Protein AF-A0A7S0G612-F1 (afdb_monomer)

Sequence (157 aa):
GKAKVILAFTLGVLTILCIAIPLFLIGGDKFERPLYIVELEDVEVANLLAKESGKNVVFNPETAQYKAMLWVIYSDPMKLKVDSENLLQRYGLATMYYATRGEDWDQSENWLNGVNECYWYGVKCFGHDQLATNYFYGDSFLDPVTEINLESNNLVS

Mean predicted aligned error: 13.27 Å

pLDDT: mean 79.7, std 20.12, range [43.69, 98.69]

Organism: NCBI:txid420281

Radius of gyration: 24.07 Å; Cα contacts (8 Å, |Δi|>4): 144; chains: 1; bounding box: 36×53×78 Å

Secondary structure (DSSP, 8-state):
--HHHHHHHHHHHHHHHHHHHHHTSS-TT----------HHHHHHHHHHHHHH-HHHHT-TTSHHHHHHHIIIII-TT---TT-TTHHHHHHHHHHHHHTTGGG-S--TTTTSSS-GGGSTTEEETTTSS-SSS----S-S---EEEE--TTS----

Structure (mmCIF, N/CA/C/O backbone):
data_AF-A0A7S0G612-F1
#
_entry.id   AF-A0A7S0G612-F1
#
loop_
_atom_site.group_PDB
_atom_site.id
_atom_site.type_symbol
_atom_site.label_atom_id
_atom_site.label_alt_id
_atom_site.label_comp_id
_atom_site.label_asym_id
_atom_site.label_entity_id
_atom_site.label_seq_id
_atom_site.pdbx_PDB_ins_code
_atom_site.Cartn_x
_atom_site.Cartn_y
_atom_site.Cartn_z
_atom_site.occupancy
_atom_site.B_iso_or_equiv
_atom_site.auth_seq_id
_atom_site.auth_comp_id
_atom_site.auth_asym_id
_atom_site.auth_atom_id
_atom_site.pdbx_PDB_model_num
ATOM 1 N N . GLY A 1 1 ? -5.369 -31.719 59.721 1.00 57.00 1 GLY A N 1
ATOM 2 C CA . GLY A 1 1 ? -5.752 -30.362 59.288 1.00 57.00 1 GLY A CA 1
ATOM 3 C C . GLY A 1 1 ? -4.896 -29.842 58.147 1.00 57.00 1 GLY A C 1
ATOM 4 O O . GLY A 1 1 ? -5.413 -29.697 57.056 1.00 57.00 1 GLY A O 1
ATOM 5 N N . LYS A 1 2 ? -3.598 -29.586 58.367 1.00 43.91 2 LYS A N 1
ATOM 6 C CA . LYS A 1 2 ? -2.756 -28.821 57.421 1.00 43.91 2 LYS A CA 1
ATOM 7 C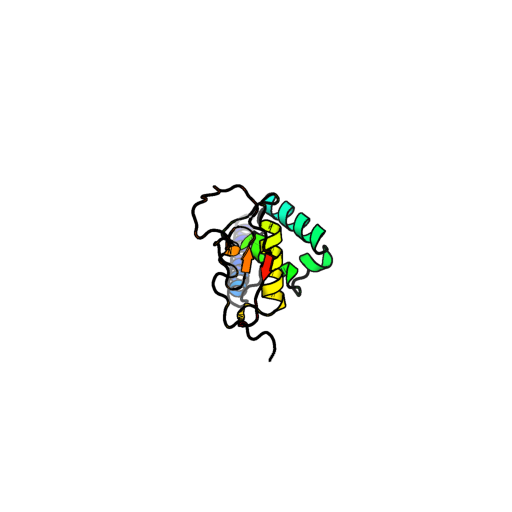 C . LYS A 1 2 ? -2.044 -29.657 56.334 1.00 43.91 2 LYS A C 1
ATOM 9 O O . LYS A 1 2 ? -1.911 -29.193 55.212 1.00 43.91 2 LYS A O 1
ATOM 14 N N . ALA A 1 3 ? -1.687 -30.916 56.610 1.00 44.50 3 ALA A N 1
ATOM 15 C CA . ALA A 1 3 ? -0.976 -31.780 55.649 1.00 44.50 3 ALA A CA 1
ATOM 16 C C . ALA A 1 3 ? -1.832 -32.258 54.453 1.00 44.50 3 ALA A C 1
ATOM 18 O O . ALA A 1 3 ? -1.321 -32.407 53.349 1.00 44.50 3 ALA A O 1
ATOM 19 N N . LYS A 1 4 ? -3.148 -32.449 54.644 1.00 43.69 4 LYS A N 1
ATOM 20 C CA . LYS A 1 4 ? -4.068 -32.862 53.564 1.00 43.69 4 LYS A CA 1
ATOM 21 C C . LYS A 1 4 ? -4.363 -31.738 52.560 1.00 43.69 4 LYS A C 1
ATOM 23 O O . LYS A 1 4 ? -4.673 -32.025 51.414 1.00 43.69 4 LYS A O 1
ATOM 28 N N . VAL A 1 5 ? -4.237 -30.477 52.981 1.00 46.00 5 VAL A N 1
ATOM 29 C CA . VAL A 1 5 ? -4.459 -29.304 52.118 1.00 46.00 5 VAL A CA 1
ATOM 30 C C . VAL A 1 5 ? -3.248 -29.067 51.211 1.00 46.00 5 VAL A C 1
ATOM 32 O O . VAL A 1 5 ? -3.421 -28.838 50.023 1.00 46.00 5 VAL A O 1
ATOM 35 N N . ILE A 1 6 ? -2.023 -29.223 51.724 1.00 47.28 6 ILE A N 1
ATOM 36 C CA . ILE A 1 6 ? -0.792 -29.045 50.931 1.00 47.28 6 ILE A CA 1
ATOM 37 C C . ILE A 1 6 ? -0.690 -30.099 49.817 1.00 47.28 6 ILE A C 1
ATOM 39 O O . ILE A 1 6 ? -0.352 -29.759 48.689 1.00 47.28 6 ILE A O 1
ATOM 43 N N . LEU A 1 7 ? -1.059 -31.353 50.103 1.00 46.34 7 LEU A N 1
ATOM 44 C CA . LEU A 1 7 ? -1.025 -32.438 49.117 1.00 46.34 7 LEU A CA 1
ATOM 45 C C . LEU A 1 7 ? -2.050 -32.250 47.979 1.00 46.34 7 LEU A C 1
ATOM 47 O O . LEU A 1 7 ? -1.784 -32.616 46.840 1.00 46.34 7 LEU A O 1
ATOM 51 N N . ALA A 1 8 ? -3.210 -31.648 48.269 1.00 48.53 8 ALA A N 1
ATOM 52 C CA . ALA A 1 8 ? -4.216 -31.331 47.254 1.00 48.53 8 ALA A CA 1
ATOM 53 C C . ALA A 1 8 ? -3.781 -30.163 46.347 1.00 48.53 8 ALA A C 1
ATOM 55 O O . ALA A 1 8 ? -4.040 -30.188 45.145 1.00 48.53 8 ALA A O 1
ATOM 56 N N . PHE A 1 9 ? -3.068 -29.175 46.899 1.00 49.31 9 PHE A N 1
ATOM 57 C CA . PHE A 1 9 ? -2.512 -28.062 46.123 1.00 49.31 9 PHE A CA 1
ATOM 58 C C . PHE A 1 9 ? -1.352 -28.500 45.216 1.00 49.31 9 PHE A C 1
ATOM 60 O O . PHE A 1 9 ? -1.283 -28.061 44.071 1.00 49.31 9 PHE A O 1
ATOM 67 N N . THR A 1 10 ? -0.471 -29.398 45.672 1.00 53.91 10 THR A N 1
ATOM 68 C CA . THR A 1 10 ? 0.646 -29.881 44.842 1.00 53.91 10 THR A CA 1
ATOM 69 C C . THR A 1 10 ? 0.192 -30.822 43.725 1.00 53.91 10 THR A C 1
ATOM 71 O O . THR A 1 10 ? 0.710 -30.713 42.615 1.00 53.91 10 THR A O 1
ATOM 74 N N . LEU A 1 11 ? -0.813 -31.683 43.959 1.00 53.28 11 LEU A N 1
ATOM 75 C CA . LEU A 1 11 ? -1.407 -32.495 42.887 1.00 53.28 11 LEU A CA 1
ATOM 76 C C . LEU A 1 11 ? -2.137 -31.636 41.843 1.00 53.28 11 LEU A C 1
ATOM 78 O O . LEU A 1 11 ? -1.983 -31.891 40.652 1.00 53.28 11 LEU A O 1
ATOM 82 N N . GLY A 1 12 ? -2.874 -30.601 42.264 1.00 53.31 12 GLY A N 1
ATOM 83 C CA . GLY A 1 12 ? -3.578 -29.699 41.345 1.00 53.31 12 GLY A CA 1
ATOM 84 C C . GLY A 1 12 ? -2.632 -28.965 40.386 1.00 53.31 12 GLY A C 1
ATOM 85 O O . GLY A 1 12 ? -2.868 -28.940 39.179 1.00 53.31 12 GLY A O 1
ATOM 86 N N . VAL A 1 13 ? -1.510 -28.447 40.895 1.00 56.12 13 VAL A N 1
ATOM 87 C CA . VAL A 1 13 ? -0.504 -27.739 40.081 1.00 56.12 13 VAL A CA 1
ATOM 88 C C . VAL A 1 13 ? 0.211 -28.683 39.104 1.00 56.12 13 VAL A C 1
ATOM 90 O O . VAL A 1 13 ? 0.408 -28.317 37.947 1.00 56.12 13 VAL A O 1
ATOM 93 N N . LEU A 1 14 ? 0.530 -29.919 39.514 1.00 55.12 14 LEU A N 1
ATOM 94 C CA . LEU A 1 14 ? 1.117 -30.913 38.605 1.00 55.12 14 LEU A CA 1
ATOM 95 C C . LEU A 1 14 ? 0.146 -31.339 37.494 1.00 5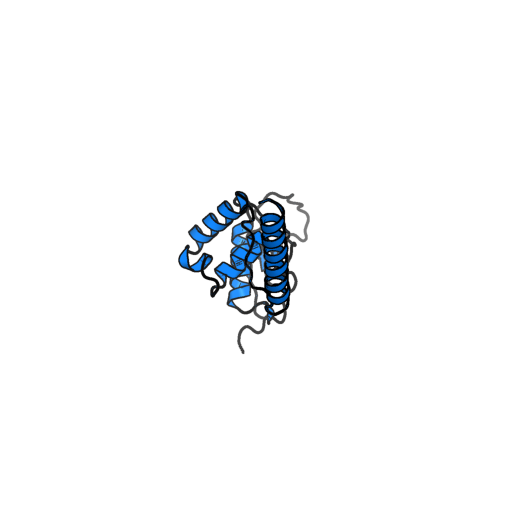5.12 14 LEU A C 1
ATOM 97 O O . LEU A 1 14 ? 0.566 -31.486 36.349 1.00 55.12 14 LEU A O 1
ATOM 101 N N . THR A 1 15 ? -1.150 -31.487 37.789 1.00 55.84 15 THR A N 1
ATOM 102 C CA . THR A 1 15 ? -2.144 -31.842 36.760 1.00 55.84 15 THR A CA 1
ATOM 103 C C . THR A 1 15 ? -2.360 -30.734 35.727 1.00 55.84 15 THR A C 1
ATOM 105 O O . THR A 1 15 ? -2.521 -31.035 34.548 1.00 55.84 15 THR A O 1
ATOM 108 N N . ILE A 1 16 ? -2.292 -29.459 36.129 1.00 57.00 16 ILE A N 1
ATOM 109 C CA . ILE A 1 16 ? -2.407 -28.311 35.212 1.00 57.00 16 ILE A CA 1
ATOM 110 C C . ILE A 1 16 ? -1.189 -28.241 34.277 1.00 57.00 16 ILE A C 1
ATOM 112 O O . ILE A 1 16 ? -1.349 -28.052 33.072 1.00 57.00 16 ILE A O 1
ATOM 116 N N . LEU A 1 17 ? 0.020 -28.474 34.800 1.00 57.06 17 LEU A N 1
ATOM 117 C CA . LEU A 1 17 ? 1.246 -28.504 33.994 1.00 57.06 17 LEU A CA 1
ATOM 118 C C . LEU A 1 17 ? 1.257 -29.678 32.998 1.00 57.06 17 LEU A C 1
ATOM 120 O O . LEU A 1 17 ? 1.659 -29.503 31.851 1.00 57.06 17 LEU A O 1
ATOM 124 N N . CYS A 1 18 ? 0.748 -30.852 33.381 1.00 58.09 18 CYS A N 1
ATOM 125 C CA . CYS A 1 18 ? 0.690 -32.021 32.497 1.00 58.09 18 CYS A CA 1
ATOM 126 C C . CYS A 1 18 ? -0.367 -31.935 31.382 1.00 58.09 18 CYS A C 1
ATOM 128 O O . CYS A 1 18 ? -0.259 -32.693 30.425 1.00 58.09 18 CYS A O 1
ATOM 130 N N . ILE A 1 19 ? -1.366 -31.050 31.476 1.00 58.94 19 ILE A N 1
ATOM 131 C CA . ILE A 1 19 ? -2.398 -30.867 30.434 1.00 58.94 19 ILE A CA 1
ATOM 132 C C . ILE A 1 19 ? -2.068 -29.667 29.533 1.00 58.94 19 ILE A C 1
ATOM 134 O O . ILE A 1 19 ? -2.308 -29.724 28.329 1.00 58.94 19 ILE A O 1
ATOM 138 N N . ALA A 1 20 ? -1.461 -28.608 30.078 1.00 54.91 20 ALA A N 1
ATOM 139 C CA . ALA A 1 20 ? -1.098 -27.418 29.308 1.00 54.91 20 ALA A CA 1
ATOM 140 C C . ALA A 1 20 ? 0.135 -27.628 28.408 1.00 54.91 20 ALA A C 1
ATOM 142 O O . ALA A 1 20 ? 0.165 -27.128 27.286 1.00 54.91 20 ALA A O 1
ATOM 143 N N . ILE A 1 21 ? 1.135 -28.397 28.860 1.00 55.88 21 ILE A N 1
ATOM 144 C CA . ILE A 1 21 ? 2.373 -28.617 28.090 1.00 55.88 21 ILE A CA 1
ATOM 145 C C . ILE A 1 21 ? 2.123 -29.439 26.806 1.00 55.88 21 ILE A C 1
ATOM 147 O O . ILE A 1 21 ? 2.645 -29.057 25.760 1.00 55.88 21 ILE A O 1
ATOM 151 N N . PRO A 1 22 ? 1.295 -30.506 26.802 1.00 49.19 22 PRO A N 1
ATOM 152 C CA . PRO A 1 22 ? 0.985 -31.233 25.570 1.00 49.19 22 PRO A CA 1
ATOM 153 C C . PRO A 1 22 ? 0.073 -30.464 24.605 1.00 49.19 22 PRO A C 1
ATOM 155 O O . PRO A 1 22 ? 0.183 -30.654 23.399 1.00 49.19 22 PRO A O 1
ATOM 158 N N . LEU A 1 23 ? -0.799 -29.574 25.095 1.00 51.69 23 LEU A N 1
ATOM 159 C CA . LEU A 1 23 ? -1.641 -28.727 24.234 1.00 51.69 23 LEU A CA 1
ATOM 160 C C . LEU A 1 23 ? -0.822 -27.694 23.444 1.00 51.69 23 LEU A C 1
ATOM 162 O O . LEU A 1 23 ? -1.216 -27.321 22.343 1.00 51.69 23 LEU A O 1
ATOM 166 N N . PHE A 1 24 ? 0.344 -27.303 23.961 1.00 54.12 24 PHE A N 1
ATOM 167 C CA . PHE A 1 24 ? 1.279 -26.394 23.295 1.00 54.12 24 PHE A CA 1
ATOM 168 C C . PHE A 1 24 ? 2.118 -27.067 22.191 1.00 54.12 24 PHE A C 1
ATOM 170 O O . PHE A 1 24 ? 2.764 -26.382 21.406 1.00 54.12 24 PHE A O 1
ATOM 177 N N . LEU A 1 25 ? 2.127 -28.404 22.114 1.00 53.91 25 LEU A N 1
ATOM 178 C CA . LEU A 1 25 ? 2.996 -29.157 21.198 1.00 53.91 25 LEU A CA 1
ATOM 179 C C . LEU A 1 25 ? 2.252 -29.869 20.056 1.00 53.91 25 LEU A C 1
ATOM 181 O O . LEU A 1 25 ? 2.899 -30.493 19.220 1.00 53.91 25 LEU A O 1
ATOM 185 N N . ILE A 1 26 ? 0.915 -29.794 19.995 1.00 58.78 26 ILE A N 1
ATOM 186 C CA . ILE A 1 26 ? 0.106 -30.543 19.004 1.00 58.78 26 ILE A CA 1
ATOM 187 C C . ILE A 1 26 ? -0.858 -29.626 18.216 1.00 58.78 26 ILE A C 1
ATOM 189 O O . ILE A 1 26 ? -1.769 -30.088 17.538 1.00 58.78 26 ILE A O 1
ATOM 193 N N . GLY A 1 27 ? -0.662 -28.308 18.243 1.00 46.47 27 GLY A N 1
ATOM 194 C CA . GLY A 1 27 ? -1.475 -27.381 17.455 1.00 46.47 27 GLY A CA 1
ATOM 195 C C . GLY A 1 27 ? -0.657 -26.186 17.008 1.00 46.47 27 GLY A C 1
ATOM 196 O O . GLY A 1 27 ? -0.484 -25.254 17.782 1.00 46.47 27 GLY A O 1
ATOM 197 N N . GLY A 1 28 ? -0.156 -26.226 15.772 1.00 48.12 28 GLY A N 1
ATOM 198 C CA . GLY A 1 28 ? 0.441 -25.057 15.131 1.00 48.12 28 GLY A CA 1
ATOM 199 C C . GLY A 1 28 ? -0.513 -23.862 15.179 1.00 48.12 28 GLY A C 1
ATOM 200 O O . GLY A 1 28 ? -1.720 -24.029 15.006 1.00 48.12 28 GLY A O 1
ATOM 201 N N . ASP A 1 29 ? 0.051 -22.694 15.483 1.00 49.44 29 ASP A N 1
ATOM 202 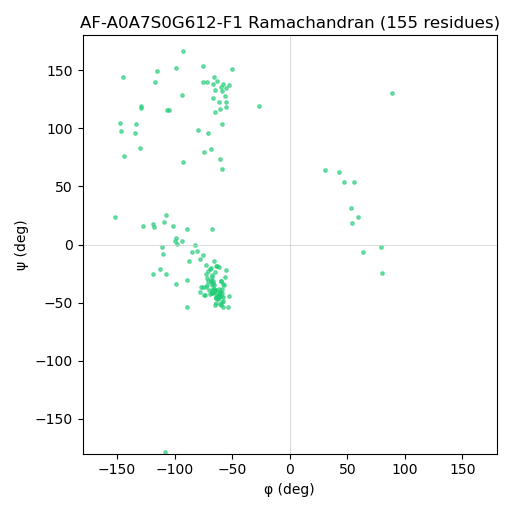C CA . ASP A 1 29 ? -0.517 -21.352 15.348 1.00 49.44 29 ASP A CA 1
ATOM 203 C C . ASP A 1 29 ? -2.037 -21.245 15.505 1.00 49.44 29 ASP A C 1
ATOM 205 O O . ASP A 1 29 ? -2.763 -20.802 14.613 1.00 49.44 29 ASP A O 1
ATOM 209 N N . LYS A 1 30 ? -2.545 -21.552 16.701 1.00 47.81 30 LYS A N 1
ATOM 210 C CA . LYS A 1 30 ? -3.728 -20.826 17.156 1.00 47.81 30 LYS A CA 1
ATOM 211 C C . LYS A 1 30 ? -3.251 -19.492 17.691 1.00 47.81 30 LYS A C 1
ATOM 213 O O . LYS A 1 30 ? -2.763 -19.388 18.810 1.00 47.81 30 LYS A O 1
ATOM 218 N N . PHE A 1 31 ? -3.378 -18.495 16.824 1.00 47.44 31 PHE A N 1
ATOM 219 C CA . PHE A 1 31 ? -3.237 -17.069 17.073 1.00 47.44 31 PHE A CA 1
ATOM 220 C C . PHE A 1 31 ? -4.238 -16.594 18.138 1.00 47.44 31 PHE A C 1
ATOM 222 O O . PHE A 1 31 ? -5.148 -15.809 17.887 1.00 47.44 31 PHE A O 1
ATOM 229 N N . GLU A 1 32 ? -4.083 -17.072 19.363 1.00 49.88 32 GLU A N 1
ATOM 230 C CA . GLU A 1 32 ? -4.542 -16.362 20.543 1.00 49.88 32 GLU A CA 1
ATOM 231 C C . GLU A 1 32 ? -3.544 -15.223 20.739 1.00 49.88 32 GLU A C 1
ATOM 233 O O . GLU A 1 32 ? -2.595 -15.328 21.515 1.00 49.88 32 GLU A O 1
ATOM 23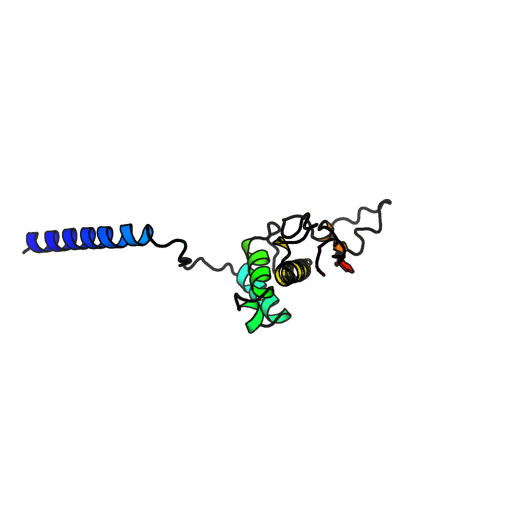8 N N . ARG A 1 33 ? -3.704 -14.141 19.958 1.00 56.53 33 ARG A N 1
ATOM 239 C CA . ARG A 1 33 ? -2.968 -12.909 20.243 1.00 56.53 33 ARG A CA 1
ATOM 240 C C . ARG A 1 33 ? -3.286 -12.536 21.690 1.00 56.53 33 ARG A C 1
ATOM 242 O O . ARG A 1 33 ? -4.467 -12.345 22.001 1.00 56.53 33 ARG A O 1
ATOM 249 N N . PRO A 1 34 ? -2.273 -12.392 22.564 1.00 46.00 34 PRO A N 1
ATOM 250 C CA . PRO A 1 34 ? -2.458 -11.683 23.817 1.00 46.00 34 PRO A CA 1
ATOM 251 C C . PRO A 1 34 ? -3.112 -10.340 23.494 1.00 46.00 34 PRO A C 1
ATOM 253 O O . PRO A 1 34 ? -2.904 -9.815 22.399 1.00 46.00 34 PRO A O 1
ATOM 256 N N . LEU A 1 35 ? -3.889 -9.794 24.427 1.00 49.03 35 LEU A N 1
ATOM 257 C CA . LEU A 1 35 ? -4.422 -8.434 24.377 1.00 49.03 35 LEU A CA 1
ATOM 258 C C . LEU A 1 35 ? -3.241 -7.442 24.342 1.00 49.03 35 LEU A C 1
ATOM 260 O O . LEU A 1 35 ? -2.869 -6.847 25.349 1.00 49.03 35 LEU A O 1
ATOM 264 N N . TYR A 1 36 ? -2.578 -7.367 23.192 1.00 53.00 36 TYR A N 1
ATOM 265 C CA . TYR A 1 36 ? -1.531 -6.427 22.866 1.00 53.00 36 TYR A CA 1
ATOM 266 C C . TYR A 1 36 ? -2.215 -5.074 22.880 1.00 53.00 36 TYR A C 1
ATOM 268 O O . TYR A 1 36 ? -3.331 -4.934 22.373 1.00 53.00 36 TYR A O 1
ATOM 276 N N . ILE A 1 37 ? -1.595 -4.113 23.546 1.00 56.84 37 ILE A N 1
ATOM 277 C CA . ILE A 1 37 ? -2.092 -2.748 23.612 1.00 56.84 37 ILE A CA 1
ATOM 278 C C . ILE A 1 37 ? -2.162 -2.296 22.154 1.00 56.84 37 ILE A C 1
ATOM 280 O O . ILE A 1 37 ? -1.122 -2.103 21.537 1.00 56.84 37 ILE A O 1
ATOM 284 N N . VAL A 1 38 ? -3.363 -2.255 21.571 1.00 69.31 38 VAL A N 1
ATOM 285 C CA . VAL A 1 38 ? -3.534 -1.716 20.222 1.00 69.31 38 VAL A CA 1
ATOM 286 C C . VAL A 1 38 ? -3.072 -0.272 20.328 1.00 69.31 38 VAL A C 1
ATOM 288 O O . VAL A 1 38 ? -3.615 0.481 21.144 1.00 69.31 38 VAL A O 1
ATOM 291 N N . GLU A 1 39 ? -2.009 0.078 19.608 1.00 80.81 39 GLU A N 1
ATOM 292 C CA . GLU A 1 39 ? -1.465 1.426 19.679 1.00 80.81 39 GLU A CA 1
ATOM 293 C C . GLU A 1 39 ? -2.531 2.396 19.157 1.00 80.81 39 GLU A C 1
ATOM 295 O O . GLU A 1 39 ? -3.284 2.077 18.235 1.00 80.81 39 GLU A O 1
ATOM 300 N N . LEU A 1 40 ? -2.664 3.570 19.783 1.00 85.38 40 LEU A N 1
ATOM 301 C CA . LEU A 1 40 ? -3.679 4.546 19.363 1.00 85.38 40 LEU A CA 1
ATOM 302 C C . LEU A 1 40 ? -3.497 4.926 17.884 1.00 85.38 40 LEU A C 1
ATOM 304 O O . LEU A 1 40 ? -4.487 5.079 17.174 1.00 85.38 40 LEU A O 1
ATOM 308 N N . GLU A 1 41 ? -2.245 4.980 17.420 1.00 88.75 41 GLU A N 1
ATOM 309 C CA . GLU A 1 41 ? -1.887 5.236 16.022 1.00 88.75 41 GLU A CA 1
ATOM 310 C C . GLU A 1 41 ? -2.435 4.137 15.084 1.00 88.75 41 GLU A C 1
ATOM 312 O O . GLU A 1 41 ? -3.065 4.460 14.074 1.00 88.75 41 GLU A O 1
ATOM 317 N N . ASP A 1 42 ? -2.330 2.852 15.454 1.00 92.75 42 ASP A N 1
ATOM 318 C CA . ASP A 1 42 ? -2.901 1.737 14.678 1.00 92.75 42 ASP A CA 1
ATOM 319 C C . ASP A 1 42 ? -4.420 1.883 14.518 1.00 92.75 42 ASP A C 1
ATOM 321 O O . ASP A 1 42 ? -4.971 1.638 13.443 1.00 92.75 42 ASP A O 1
ATOM 325 N N . VAL A 1 43 ? -5.115 2.291 15.589 1.00 93.44 43 VAL A N 1
ATOM 326 C CA . VAL A 1 43 ? -6.574 2.493 15.582 1.00 93.44 43 VAL A CA 1
ATOM 327 C C . VAL A 1 43 ? -6.966 3.644 14.659 1.00 93.44 43 VAL A C 1
ATOM 329 O O . VAL A 1 43 ? -7.969 3.548 13.946 1.00 93.44 43 VAL A O 1
ATOM 332 N N . GLU A 1 44 ? -6.207 4.736 14.668 1.00 96.44 44 GLU A N 1
ATOM 333 C CA . GLU A 1 44 ? -6.444 5.891 13.800 1.00 96.44 44 GLU A CA 1
ATOM 334 C C . GLU A 1 44 ? -6.262 5.526 12.326 1.00 96.44 44 GLU A C 1
ATOM 336 O O . GLU A 1 44 ? -7.153 5.808 11.517 1.00 96.44 44 GLU A O 1
ATOM 341 N N . VAL A 1 45 ? -5.184 4.808 11.994 1.00 96.94 45 VAL A N 1
ATOM 342 C CA . VAL A 1 45 ? -4.949 4.284 10.643 1.00 96.94 45 VAL A CA 1
ATOM 343 C C . VAL A 1 45 ? -6.084 3.343 10.231 1.00 96.94 45 VAL A C 1
ATOM 345 O O . VAL A 1 45 ? -6.715 3.570 9.200 1.00 96.94 45 VAL A O 1
ATOM 348 N N . ALA A 1 46 ? -6.439 2.341 11.043 1.00 96.88 46 ALA A N 1
ATOM 349 C CA . ALA A 1 46 ? -7.519 1.406 10.701 1.00 96.88 46 ALA A CA 1
ATOM 350 C C . ALA A 1 46 ? -8.871 2.114 10.487 1.00 96.88 46 ALA A C 1
ATOM 352 O O . ALA A 1 46 ? -9.628 1.754 9.583 1.00 96.88 46 ALA A O 1
ATOM 353 N N . ASN A 1 47 ? -9.185 3.137 11.289 1.00 97.19 47 ASN A N 1
ATOM 354 C CA . ASN A 1 47 ? -10.412 3.919 11.134 1.00 97.19 47 ASN A CA 1
ATOM 355 C C . ASN A 1 47 ? -10.420 4.751 9.848 1.00 97.19 47 ASN A C 1
ATOM 357 O O . ASN A 1 47 ? -11.459 4.810 9.184 1.00 97.19 47 ASN A O 1
ATOM 361 N N . LEU A 1 48 ? -9.290 5.366 9.488 1.00 97.88 48 LEU A N 1
ATOM 362 C CA . LEU A 1 48 ? -9.139 6.062 8.213 1.00 97.88 48 LEU A CA 1
ATOM 363 C C . LEU A 1 48 ? -9.349 5.088 7.047 1.00 97.88 48 LEU A C 1
ATOM 365 O O . LEU A 1 48 ? -10.206 5.324 6.201 1.00 97.88 48 LEU A O 1
ATOM 369 N N . LEU A 1 49 ? -8.662 3.944 7.043 1.00 98.25 49 LEU A N 1
ATOM 370 C CA . LEU A 1 49 ? -8.794 2.948 5.975 1.00 98.25 49 LEU A CA 1
ATOM 371 C C . LEU A 1 49 ? -10.229 2.410 5.865 1.00 98.25 49 LEU A C 1
ATOM 373 O O . LEU A 1 49 ? -10.778 2.286 4.768 1.00 98.25 49 LEU A O 1
ATOM 377 N N . ALA A 1 50 ? -10.890 2.161 6.998 1.00 98.00 50 ALA A N 1
ATOM 378 C CA . ALA A 1 50 ? -12.282 1.723 7.036 1.00 98.00 50 ALA A CA 1
ATOM 379 C C . ALA A 1 50 ? -13.279 2.793 6.564 1.00 98.00 50 ALA A C 1
ATOM 381 O O . ALA A 1 50 ? -14.353 2.443 6.065 1.00 98.00 50 ALA A O 1
ATOM 382 N N . LYS A 1 51 ? -12.950 4.080 6.716 1.00 98.12 51 LYS A N 1
ATOM 383 C CA . LYS A 1 51 ? -13.722 5.189 6.145 1.00 98.12 51 LYS A CA 1
ATOM 384 C C . LYS A 1 51 ? -13.587 5.217 4.620 1.00 98.12 51 LYS A C 1
ATOM 386 O O . LYS A 1 51 ? -14.602 5.377 3.951 1.00 98.12 51 LYS A O 1
ATOM 391 N N . GLU A 1 52 ? -12.382 5.011 4.090 1.00 97.44 52 GLU A N 1
ATOM 392 C CA . GLU A 1 52 ? -12.119 5.076 2.645 1.00 97.44 52 GLU A CA 1
ATOM 393 C C . GLU A 1 52 ? -12.598 3.824 1.883 1.00 97.44 52 GLU A C 1
ATOM 395 O O . GLU A 1 52 ? -13.101 3.927 0.769 1.00 97.44 52 GLU A O 1
ATOM 400 N N . SER A 1 53 ? -12.484 2.626 2.470 1.00 97.44 53 SER A N 1
ATOM 401 C CA . SER A 1 53 ? -12.815 1.347 1.803 1.00 97.44 53 SER A CA 1
ATOM 402 C C . SER A 1 53 ? -14.067 0.638 2.336 1.00 97.44 53 SER A C 1
ATOM 404 O O . SER A 1 53 ? -14.512 -0.357 1.765 1.00 97.44 53 SER A O 1
ATOM 406 N N . GLY A 1 54 ? -14.648 1.130 3.431 1.00 98.06 54 GLY A N 1
ATOM 407 C CA . GLY A 1 54 ? -15.793 0.521 4.105 1.00 98.06 54 GLY A CA 1
ATOM 408 C C . GLY A 1 54 ? -15.398 -0.511 5.170 1.00 98.06 54 GLY A C 1
ATOM 409 O O . GLY A 1 54 ? -14.651 -1.457 4.920 1.00 98.06 54 GLY A O 1
ATOM 410 N N . LYS A 1 55 ? -15.981 -0.374 6.370 1.00 97.19 55 LYS A N 1
ATOM 411 C CA . LYS A 1 55 ? -15.703 -1.223 7.549 1.00 97.19 55 LYS A CA 1
ATOM 412 C C . LYS A 1 55 ? -15.824 -2.725 7.280 1.00 97.19 55 LYS A C 1
ATOM 414 O O . LYS A 1 55 ? -14.963 -3.491 7.696 1.00 97.19 55 LYS A O 1
ATOM 419 N N . ASN A 1 56 ? -16.875 -3.144 6.576 1.00 96.88 56 ASN A N 1
ATOM 420 C CA . ASN A 1 56 ? -17.130 -4.564 6.307 1.00 96.88 56 ASN A CA 1
ATOM 421 C C . ASN A 1 56 ? -16.104 -5.185 5.352 1.00 96.88 56 ASN A C 1
ATOM 423 O O . ASN A 1 56 ? -15.995 -6.404 5.304 1.00 96.88 56 ASN A O 1
ATOM 427 N N . VAL A 1 57 ? -15.390 -4.366 4.579 1.00 96.88 57 VAL A N 1
ATOM 428 C CA . VAL A 1 57 ? -14.338 -4.828 3.672 1.00 96.88 57 VAL A CA 1
ATOM 429 C C . VAL A 1 57 ? -13.018 -4.850 4.436 1.00 96.88 57 VAL A C 1
ATOM 431 O O . VAL A 1 57 ? -12.405 -5.899 4.571 1.00 96.88 57 VAL A O 1
ATOM 434 N N . VAL A 1 58 ? -12.646 -3.727 5.054 1.00 97.19 58 VAL A N 1
ATOM 435 C CA . VAL A 1 58 ? -11.369 -3.566 5.770 1.00 97.19 58 VAL A CA 1
ATOM 436 C C . VAL A 1 58 ? -11.190 -4.545 6.930 1.00 97.19 58 VAL A C 1
ATOM 438 O O . VAL A 1 58 ? -10.070 -4.967 7.182 1.00 97.19 58 VAL A O 1
ATOM 441 N N . PHE A 1 59 ? -12.267 -4.955 7.607 1.00 95.50 59 PHE A N 1
ATOM 442 C CA . PHE A 1 59 ? -12.210 -5.928 8.707 1.00 95.50 59 PHE A CA 1
ATOM 443 C C . PHE A 1 59 ? -12.630 -7.355 8.309 1.00 95.50 59 PHE A C 1
ATOM 445 O O . PHE A 1 59 ? -12.903 -8.175 9.184 1.00 95.50 59 PHE A O 1
ATOM 452 N N . ASN A 1 60 ? -12.678 -7.671 7.010 1.00 96.94 60 ASN A N 1
ATOM 453 C CA . ASN A 1 60 ? -12.969 -9.017 6.516 1.00 96.94 60 ASN A CA 1
ATOM 454 C C . ASN A 1 60 ? -11.688 -9.708 6.002 1.00 96.94 60 ASN A C 1
ATOM 456 O O . ASN A 1 60 ? -11.153 -9.264 4.982 1.00 96.94 60 ASN A O 1
ATOM 460 N N . PRO A 1 61 ? -11.235 -10.810 6.638 1.00 97.19 61 PRO A N 1
ATOM 461 C CA . PRO A 1 61 ? -9.970 -11.477 6.315 1.00 97.19 61 PRO A CA 1
ATOM 462 C C . PRO A 1 61 ? -9.864 -12.024 4.888 1.00 97.19 61 PRO A C 1
ATOM 464 O O . PRO A 1 61 ? -8.757 -12.219 4.391 1.00 97.19 61 PRO A O 1
ATOM 467 N N . GLU A 1 62 ? -10.993 -12.215 4.206 1.00 96.75 62 GLU A N 1
ATOM 468 C CA . GLU A 1 62 ? -11.033 -12.706 2.825 1.00 96.75 62 GLU A CA 1
ATOM 469 C C . GLU A 1 62 ? -10.750 -11.610 1.783 1.00 96.75 62 GLU A C 1
ATOM 471 O O . GLU A 1 62 ? -10.672 -11.886 0.587 1.00 96.75 62 GLU A O 1
ATOM 476 N N . THR A 1 63 ? -10.617 -10.349 2.204 1.00 98.25 63 THR A N 1
ATOM 477 C CA . THR A 1 63 ? -10.468 -9.212 1.287 1.00 98.25 63 THR A CA 1
ATOM 478 C C . THR A 1 63 ? -9.015 -8.776 1.125 1.00 98.25 63 THR A C 1
ATOM 480 O O . THR A 1 63 ? -8.190 -8.893 2.034 1.00 98.25 63 THR A O 1
ATOM 483 N N . ALA A 1 64 ? -8.701 -8.201 -0.036 1.00 98.62 64 ALA A N 1
ATOM 484 C CA . ALA A 1 64 ? -7.397 -7.592 -0.283 1.00 98.62 64 ALA A CA 1
ATOM 485 C C . ALA A 1 64 ? -7.157 -6.362 0.609 1.00 98.62 64 ALA A C 1
ATOM 487 O O . ALA A 1 64 ? -6.044 -6.150 1.078 1.00 98.62 64 ALA A O 1
ATOM 488 N N . GLN A 1 65 ? -8.211 -5.599 0.902 1.00 98.62 65 GLN A N 1
ATOM 489 C CA . GLN A 1 65 ? -8.187 -4.430 1.781 1.00 98.62 65 GLN A CA 1
ATOM 490 C C . GLN A 1 65 ? -7.770 -4.801 3.203 1.00 98.62 65 GLN A C 1
ATOM 492 O O . GLN A 1 65 ? -6.963 -4.101 3.804 1.00 98.62 65 GLN A O 1
ATOM 497 N N . TYR A 1 66 ? -8.277 -5.916 3.739 1.00 98.38 66 TYR A N 1
ATOM 498 C CA . TYR A 1 66 ? -7.846 -6.409 5.046 1.00 98.38 66 TYR A CA 1
ATOM 499 C C . TYR A 1 66 ? -6.357 -6.759 5.050 1.00 98.38 66 TYR A C 1
ATOM 501 O O . TYR A 1 66 ? -5.628 -6.332 5.943 1.00 98.38 66 TYR A O 1
ATOM 509 N N . LYS A 1 67 ? -5.881 -7.487 4.031 1.00 98.69 67 LYS A N 1
ATOM 510 C CA . LYS A 1 67 ? -4.456 -7.834 3.896 1.00 98.69 67 LYS A CA 1
ATOM 511 C C . LYS A 1 67 ? -3.579 -6.583 3.771 1.00 98.69 67 LYS A C 1
ATOM 513 O O . LYS A 1 67 ? -2.556 -6.485 4.444 1.00 98.69 67 LYS A O 1
ATOM 518 N N . ALA A 1 68 ? -4.011 -5.603 2.979 1.00 98.62 68 ALA A N 1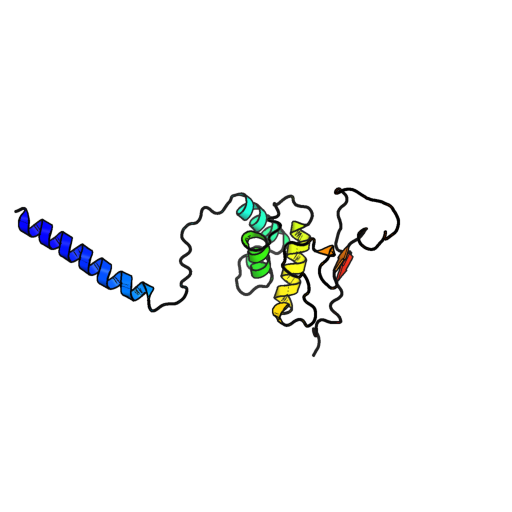
ATOM 519 C CA . ALA A 1 68 ? -3.332 -4.322 2.818 1.00 98.62 68 ALA A CA 1
ATOM 520 C C . ALA A 1 68 ? -3.304 -3.510 4.117 1.00 98.62 68 ALA A C 1
ATOM 522 O O . ALA A 1 68 ? -2.251 -3.003 4.485 1.00 98.62 68 ALA A O 1
ATOM 523 N N . MET A 1 69 ? -4.422 -3.438 4.848 1.00 98.19 69 MET A N 1
ATOM 524 C CA . MET A 1 69 ? -4.483 -2.803 6.167 1.00 98.19 69 MET A CA 1
ATOM 525 C C . MET A 1 69 ? -3.486 -3.454 7.130 1.00 98.19 69 MET A C 1
ATOM 527 O O . MET A 1 69 ? -2.727 -2.745 7.784 1.00 98.19 69 MET A O 1
ATOM 531 N N . LEU A 1 70 ? -3.464 -4.790 7.219 1.00 97.50 70 LEU A N 1
ATOM 532 C CA . LEU A 1 70 ? -2.512 -5.486 8.086 1.00 97.50 70 LEU A CA 1
ATOM 533 C C . LEU A 1 70 ? -1.065 -5.193 7.694 1.00 97.50 70 LEU A C 1
ATOM 535 O O . LEU A 1 70 ? -0.227 -5.005 8.574 1.00 97.50 70 LEU A O 1
ATOM 539 N N . TRP A 1 71 ? -0.772 -5.151 6.393 1.00 98.12 71 TRP A N 1
ATOM 540 C CA . TRP A 1 71 ? 0.566 -4.820 5.928 1.00 98.12 71 TRP A CA 1
ATOM 541 C C . TRP A 1 71 ? 0.949 -3.386 6.309 1.00 98.12 71 TRP A C 1
ATOM 543 O O . TRP A 1 71 ? 1.978 -3.212 6.949 1.00 98.12 71 TRP A O 1
ATOM 553 N N . VAL A 1 72 ? 0.109 -2.388 6.019 1.00 97.69 72 VAL A N 1
ATOM 554 C CA . VAL A 1 72 ? 0.389 -0.979 6.353 1.00 97.69 72 VAL A CA 1
ATOM 555 C C . VAL A 1 72 ? 0.617 -0.786 7.853 1.00 97.69 72 VAL A C 1
ATOM 557 O O . VAL A 1 72 ? 1.562 -0.110 8.242 1.00 97.69 72 VAL A O 1
ATOM 560 N N . ILE A 1 73 ? -0.224 -1.390 8.698 1.00 96.06 73 ILE A N 1
ATOM 561 C CA . ILE A 1 73 ? -0.152 -1.192 10.152 1.00 96.06 73 ILE A CA 1
ATOM 562 C C . ILE A 1 73 ? 1.036 -1.952 10.761 1.00 96.06 73 ILE A C 1
ATOM 564 O O . ILE A 1 73 ? 1.742 -1.421 11.612 1.00 96.06 73 ILE A O 1
ATOM 568 N N . TYR A 1 74 ? 1.273 -3.201 10.346 1.00 95.12 74 TYR A N 1
ATOM 569 C CA . TYR A 1 74 ? 2.179 -4.095 11.080 1.00 95.12 74 TYR A CA 1
ATOM 570 C C . TYR A 1 74 ? 3.466 -4.465 10.346 1.00 95.12 74 TYR A C 1
ATOM 572 O O . TYR A 1 74 ? 4.411 -4.924 10.985 1.00 95.12 74 TYR A O 1
ATOM 580 N N . SER A 1 75 ? 3.499 -4.346 9.020 1.00 95.94 75 SER A N 1
ATOM 581 C CA . SER A 1 75 ? 4.590 -4.877 8.190 1.00 95.94 75 SER A CA 1
ATOM 582 C C . SER A 1 75 ? 5.340 -3.812 7.400 1.00 95.94 75 SER A C 1
ATOM 584 O O . SER A 1 75 ? 6.505 -4.036 7.082 1.00 95.94 75 SER A O 1
ATOM 586 N N . ASP A 1 76 ? 4.711 -2.676 7.089 1.00 96.94 76 ASP A N 1
ATOM 587 C CA . ASP A 1 76 ? 5.333 -1.591 6.339 1.00 96.94 76 ASP A CA 1
ATOM 588 C C . ASP A 1 76 ? 6.494 -0.983 7.148 1.00 96.94 76 ASP A C 1
ATOM 590 O O . ASP A 1 76 ? 6.268 -0.365 8.197 1.00 96.94 76 ASP A O 1
ATOM 594 N N . PRO A 1 77 ? 7.754 -1.113 6.685 1.00 95.12 77 PRO A N 1
ATOM 595 C CA . PRO A 1 77 ? 8.899 -0.593 7.421 1.00 95.12 77 PRO A CA 1
ATOM 596 C C . PRO A 1 77 ? 8.898 0.933 7.562 1.00 95.12 77 PRO A C 1
ATOM 598 O O . PRO A 1 77 ? 9.589 1.442 8.445 1.00 95.12 77 PRO A O 1
ATOM 601 N N . MET A 1 78 ? 8.135 1.658 6.729 1.00 93.56 78 MET A N 1
ATOM 602 C CA . MET A 1 78 ? 7.996 3.114 6.840 1.00 93.56 78 MET A CA 1
ATOM 603 C C . MET A 1 78 ? 7.207 3.541 8.085 1.00 93.56 78 MET A C 1
ATOM 605 O O . MET A 1 78 ? 7.376 4.677 8.523 1.00 93.56 78 MET A O 1
ATOM 609 N N . LYS A 1 79 ? 6.386 2.648 8.667 1.00 91.88 79 LYS A N 1
ATOM 610 C CA . LYS A 1 79 ? 5.569 2.908 9.870 1.00 91.88 79 LYS A CA 1
ATOM 611 C C . LYS A 1 79 ? 4.809 4.234 9.781 1.00 91.88 79 LYS A C 1
ATOM 613 O O . LYS A 1 79 ? 4.953 5.119 10.626 1.00 91.88 79 LYS A O 1
ATOM 618 N N . LEU A 1 80 ? 4.060 4.378 8.694 1.00 92.50 80 LEU A N 1
ATOM 619 C CA . LEU A 1 80 ? 3.348 5.606 8.381 1.00 92.50 80 LEU A CA 1
ATOM 620 C C . LEU A 1 80 ? 2.244 5.893 9.396 1.00 92.50 80 LEU A C 1
ATOM 622 O O . LEU A 1 80 ? 1.552 4.995 9.872 1.00 92.50 80 LEU A O 1
ATOM 626 N N . LYS A 1 81 ? 2.068 7.179 9.683 1.00 94.25 81 LYS A N 1
ATOM 627 C CA . LYS A 1 81 ? 1.036 7.701 10.578 1.00 94.25 81 LYS A CA 1
ATOM 628 C C . LYS A 1 81 ? -0.212 8.084 9.797 1.00 94.25 81 LYS A C 1
ATOM 630 O O . LYS A 1 81 ? -0.174 8.220 8.577 1.00 94.25 81 LYS A O 1
ATOM 635 N N . VAL A 1 82 ? -1.316 8.307 10.510 1.00 95.69 82 VAL A N 1
ATOM 636 C CA . VAL A 1 82 ? -2.619 8.668 9.922 1.00 95.69 82 VAL A CA 1
ATOM 637 C C . VAL A 1 82 ? -2.571 9.920 9.029 1.00 95.69 82 VAL A C 1
ATOM 639 O O . VAL A 1 82 ? -3.366 10.038 8.100 1.00 95.69 82 VAL A O 1
ATOM 642 N N . ASP A 1 83 ? -1.640 10.837 9.290 1.00 93.88 83 ASP A N 1
ATOM 643 C CA . ASP A 1 83 ? -1.412 12.080 8.550 1.00 93.88 83 ASP A CA 1
ATOM 644 C C . ASP A 1 83 ? -0.277 11.986 7.516 1.00 93.88 83 ASP A C 1
ATOM 646 O O . ASP A 1 83 ? 0.005 12.965 6.826 1.00 93.88 83 ASP A O 1
ATOM 650 N N . SER A 1 84 ? 0.365 10.821 7.379 1.00 93.31 84 SER A N 1
ATOM 651 C CA . SER A 1 84 ? 1.408 10.615 6.377 1.00 93.31 84 SER A CA 1
ATOM 652 C C . SER A 1 84 ? 0.820 10.673 4.974 1.00 93.31 84 SER A C 1
ATOM 654 O O . SER A 1 84 ? -0.102 9.933 4.629 1.00 93.31 84 SER A O 1
ATOM 656 N N . GLU A 1 85 ? 1.398 11.539 4.148 1.00 90.44 85 GLU A N 1
ATOM 657 C CA . GLU A 1 85 ? 0.888 11.865 2.818 1.00 90.44 85 GLU A CA 1
ATOM 658 C C . GLU A 1 85 ? 0.765 10.644 1.894 1.00 90.44 85 GLU A C 1
ATOM 660 O O . GLU A 1 85 ? -0.179 10.540 1.111 1.00 90.44 85 GLU A O 1
ATOM 665 N N . ASN A 1 86 ? 1.677 9.681 2.028 1.00 92.69 86 ASN A N 1
ATOM 666 C CA . ASN A 1 86 ? 1.701 8.467 1.224 1.00 92.69 86 ASN A CA 1
ATOM 667 C C . ASN A 1 86 ? 0.964 7.265 1.844 1.00 92.69 86 ASN A C 1
ATOM 669 O O . ASN A 1 86 ? 0.942 6.190 1.240 1.00 92.69 86 ASN A O 1
ATOM 673 N N . LEU A 1 87 ? 0.315 7.413 3.006 1.00 96.31 87 LEU A N 1
ATOM 674 C CA . LEU A 1 87 ? -0.378 6.304 3.676 1.00 96.31 87 LEU A CA 1
ATOM 675 C C . LEU A 1 87 ? -1.455 5.677 2.780 1.00 96.31 87 LEU A C 1
ATOM 677 O O . LEU A 1 87 ? -1.461 4.467 2.548 1.00 96.31 87 LEU A O 1
ATOM 681 N N . LEU A 1 88 ? -2.369 6.502 2.261 1.00 97.25 88 L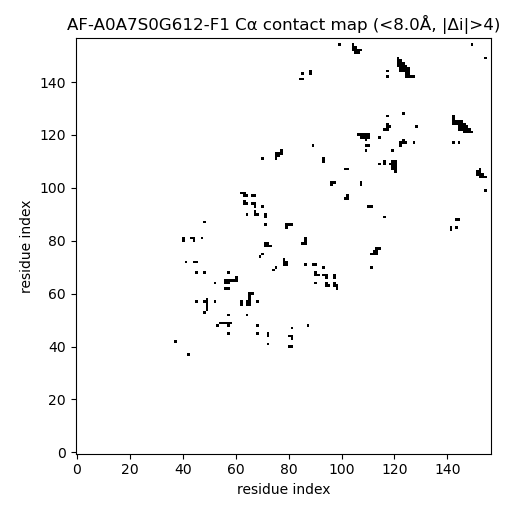EU A N 1
ATOM 682 C CA . LEU A 1 88 ? -3.471 6.023 1.420 1.00 97.25 88 LEU A CA 1
ATOM 683 C C . LEU A 1 88 ? -2.978 5.499 0.069 1.00 97.25 88 LEU A C 1
ATOM 685 O O . LEU A 1 88 ? -3.547 4.548 -0.464 1.00 97.25 88 LEU A O 1
ATOM 689 N N . GLN A 1 89 ? -1.904 6.083 -0.456 1.00 95.75 89 GLN A N 1
ATOM 690 C CA . GLN A 1 89 ? -1.274 5.659 -1.701 1.00 95.75 89 GLN A CA 1
ATOM 691 C C . GLN A 1 89 ? -0.692 4.250 -1.572 1.00 95.75 89 GLN A C 1
ATOM 693 O O . GLN A 1 89 ? -1.048 3.357 -2.343 1.00 95.75 89 GLN A O 1
ATOM 698 N N . ARG A 1 90 ? 0.118 4.012 -0.538 1.00 97.56 90 ARG A N 1
ATOM 699 C CA . ARG A 1 90 ? 0.683 2.688 -0.255 1.00 97.56 90 ARG A CA 1
ATOM 700 C C . ARG A 1 90 ? -0.390 1.671 0.093 1.00 97.56 90 ARG A C 1
ATOM 702 O O . ARG A 1 90 ? -0.323 0.543 -0.383 1.00 97.56 90 ARG A O 1
ATOM 709 N N . TYR A 1 91 ? -1.417 2.065 0.846 1.00 98.44 91 TYR A N 1
ATOM 710 C CA . TYR A 1 91 ? -2.576 1.209 1.098 1.00 98.44 91 TYR A CA 1
ATOM 711 C C . TYR A 1 91 ? -3.292 0.805 -0.202 1.00 98.44 91 TYR A C 1
ATOM 713 O O . TYR A 1 91 ? -3.633 -0.367 -0.381 1.00 98.44 91 TYR A O 1
ATOM 721 N N . GLY A 1 92 ? -3.502 1.749 -1.123 1.00 98.12 92 GLY A N 1
ATOM 722 C CA . GLY A 1 92 ? -4.117 1.488 -2.424 1.00 98.12 92 GLY A CA 1
ATOM 723 C C . GLY A 1 92 ? -3.288 0.525 -3.274 1.00 98.12 92 GLY A C 1
ATOM 724 O O . GLY A 1 92 ? -3.823 -0.455 -3.796 1.00 98.12 92 GLY A O 1
ATOM 725 N N . LEU A 1 93 ? -1.973 0.746 -3.345 1.00 98.19 93 LEU A N 1
ATOM 726 C CA . LEU A 1 93 ? -1.046 -0.140 -4.051 1.00 98.19 93 LEU A CA 1
ATOM 727 C C . LEU A 1 93 ? -0.991 -1.535 -3.415 1.00 98.19 93 LEU A C 1
ATOM 729 O O . LEU A 1 93 ? -1.128 -2.532 -4.119 1.00 98.19 93 LEU A O 1
ATOM 733 N N . ALA A 1 94 ? -0.879 -1.636 -2.089 1.00 98.50 94 ALA A N 1
ATOM 734 C CA . ALA A 1 94 ? -0.902 -2.918 -1.386 1.00 98.50 94 ALA A CA 1
ATOM 735 C C . ALA A 1 94 ? -2.234 -3.659 -1.591 1.00 98.50 94 ALA A C 1
ATOM 737 O O . ALA A 1 94 ? -2.250 -4.875 -1.777 1.00 98.50 94 ALA A O 1
ATOM 738 N N . THR A 1 95 ? -3.358 -2.936 -1.619 1.00 98.56 95 THR A N 1
ATOM 739 C CA . THR A 1 95 ? -4.670 -3.520 -1.938 1.00 98.56 95 THR A CA 1
ATOM 740 C C . THR A 1 95 ? -4.674 -4.096 -3.350 1.00 98.56 95 THR A C 1
ATOM 742 O O . THR A 1 95 ? -5.124 -5.224 -3.535 1.00 98.56 95 THR A O 1
ATOM 745 N N . MET A 1 96 ? -4.143 -3.364 -4.335 1.00 97.25 96 MET A N 1
ATOM 746 C CA . MET A 1 96 ? -4.009 -3.854 -5.709 1.00 97.25 96 MET A CA 1
ATOM 747 C C . MET A 1 96 ? -3.150 -5.119 -5.764 1.00 97.25 96 MET A C 1
ATOM 749 O O . MET A 1 96 ? -3.585 -6.123 -6.326 1.00 97.25 96 MET A O 1
ATOM 753 N N . TYR A 1 97 ? -1.979 -5.089 -5.125 1.00 97.62 97 TYR A N 1
ATOM 754 C CA . TYR A 1 97 ? -1.052 -6.215 -5.042 1.00 97.62 97 TYR A CA 1
ATOM 755 C C . TYR A 1 97 ? -1.752 -7.473 -4.510 1.00 97.62 97 TYR A C 1
ATOM 757 O O . TYR A 1 97 ? -1.791 -8.501 -5.180 1.00 97.62 97 TYR A O 1
ATOM 765 N N . TYR A 1 98 ? -2.415 -7.390 -3.353 1.00 97.75 98 TYR A N 1
ATOM 766 C CA . TYR A 1 98 ? -3.115 -8.547 -2.787 1.00 97.75 98 TYR A CA 1
ATOM 767 C C . TYR A 1 98 ? -4.351 -8.978 -3.589 1.00 97.75 98 TYR A C 1
ATOM 769 O O . TYR A 1 98 ? -4.693 -10.161 -3.585 1.00 97.75 98 TYR A O 1
ATOM 777 N N . ALA A 1 99 ? -5.042 -8.053 -4.263 1.00 96.88 99 ALA A N 1
ATOM 778 C CA . ALA A 1 99 ? -6.218 -8.366 -5.080 1.00 96.88 99 ALA A CA 1
ATOM 779 C C . ALA A 1 99 ? -5.869 -9.129 -6.365 1.00 96.88 99 ALA A C 1
ATOM 781 O O . ALA A 1 99 ? -6.720 -9.813 -6.930 1.00 96.88 99 ALA A O 1
ATOM 782 N N . THR A 1 100 ? -4.626 -9.011 -6.821 1.00 94.75 100 THR A N 1
ATOM 783 C CA . THR A 1 100 ? -4.151 -9.531 -8.109 1.00 94.75 100 THR A CA 1
ATOM 784 C C . THR A 1 100 ? -3.043 -10.570 -7.947 1.00 94.75 100 THR A C 1
ATOM 786 O O . THR A 1 100 ? -2.363 -10.887 -8.920 1.00 94.75 100 THR A O 1
ATOM 789 N N . ARG A 1 101 ? -2.902 -11.125 -6.733 1.00 93.94 101 ARG A N 1
ATOM 790 C CA . ARG A 1 101 ? -1.912 -12.156 -6.383 1.00 93.94 101 ARG A CA 1
ATOM 791 C C . ARG A 1 101 ? -0.486 -11.707 -6.696 1.00 93.94 101 ARG A C 1
ATOM 793 O O . ARG A 1 101 ? 0.242 -12.375 -7.420 1.00 93.94 101 ARG A O 1
ATOM 800 N N . GLY A 1 102 ? -0.108 -10.549 -6.166 1.00 94.31 102 GLY A N 1
ATOM 801 C CA . GLY A 1 102 ? 1.196 -9.931 -6.379 1.00 94.31 102 GLY A CA 1
ATOM 802 C C . GLY A 1 102 ? 2.400 -10.807 -6.033 1.00 94.31 102 GLY A C 1
ATOM 803 O O . GLY A 1 102 ? 3.494 -10.585 -6.547 1.00 94.31 102 GLY A O 1
ATOM 804 N N . GLU A 1 103 ? 2.210 -11.815 -5.185 1.00 93.31 103 GLU A N 1
ATOM 805 C CA . GLU A 1 103 ? 3.203 -12.844 -4.879 1.00 93.31 103 GLU A CA 1
ATOM 806 C C . GLU A 1 103 ? 3.559 -13.731 -6.084 1.00 93.31 103 GLU A C 1
ATOM 808 O O . GLU A 1 103 ? 4.647 -14.303 -6.116 1.00 93.31 103 GLU A O 1
ATOM 813 N N . ASP A 1 104 ? 2.659 -13.820 -7.066 1.00 93.75 104 ASP A N 1
ATOM 814 C CA . ASP A 1 104 ? 2.800 -14.601 -8.295 1.00 93.75 104 ASP A CA 1
ATOM 815 C C . ASP A 1 104 ? 3.233 -13.724 -9.494 1.00 93.75 104 ASP A C 1
ATOM 817 O O . ASP A 1 104 ? 3.309 -14.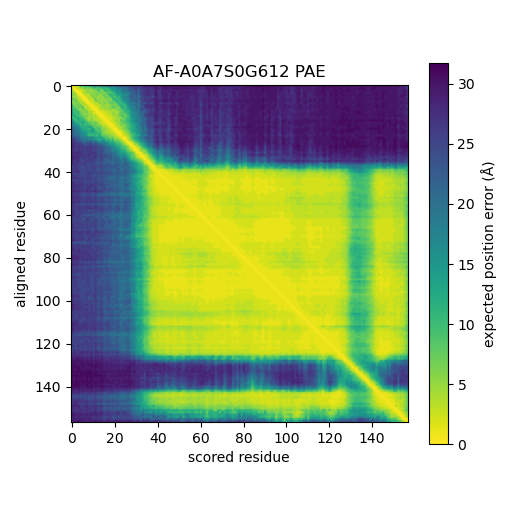215 -10.621 1.00 93.75 104 ASP A O 1
ATOM 821 N N . TRP A 1 105 ? 3.484 -12.424 -9.290 1.00 94.25 105 TRP A N 1
ATOM 822 C CA . TRP A 1 105 ? 3.906 -11.513 -10.357 1.00 94.25 105 TRP A CA 1
ATOM 823 C C . TRP A 1 105 ? 5.345 -11.776 -10.806 1.00 94.25 105 TRP A C 1
ATOM 825 O O . TRP A 1 105 ? 6.246 -11.944 -9.986 1.00 94.25 105 TRP A O 1
ATOM 835 N N . ASP A 1 106 ? 5.584 -11.692 -12.117 1.00 93.75 106 ASP A N 1
ATOM 836 C CA . ASP A 1 106 ? 6.932 -11.816 -12.686 1.00 93.75 106 ASP A CA 1
ATOM 837 C C . ASP A 1 106 ? 7.853 -10.651 -12.281 1.00 93.75 106 ASP A C 1
ATOM 839 O O . ASP A 1 106 ? 9.069 -10.832 -12.187 1.00 93.75 106 ASP A O 1
ATOM 843 N N . GLN A 1 107 ? 7.302 -9.448 -12.070 1.00 92.81 107 GLN A N 1
ATOM 844 C CA . GLN A 1 107 ? 8.043 -8.237 -11.708 1.00 92.81 107 GLN A CA 1
ATOM 845 C C . GLN A 1 107 ? 7.421 -7.543 -10.485 1.00 92.81 107 GLN A C 1
ATOM 847 O O . GLN A 1 107 ? 6.675 -6.568 -10.581 1.00 92.81 107 GLN A O 1
ATOM 852 N N . SER A 1 108 ? 7.783 -8.020 -9.295 1.00 93.81 108 SER A N 1
ATOM 853 C CA . SER A 1 108 ? 7.355 -7.449 -8.011 1.00 93.81 108 SER A CA 1
ATOM 854 C C . SER A 1 108 ? 8.478 -6.707 -7.273 1.00 93.81 108 SER A C 1
ATOM 856 O O . SER A 1 108 ? 8.469 -6.630 -6.043 1.00 93.81 108 SER A O 1
ATOM 858 N N . GLU A 1 109 ? 9.485 -6.190 -7.985 1.00 95.00 109 GLU A N 1
ATOM 859 C CA . GLU A 1 109 ? 10.626 -5.528 -7.343 1.00 95.00 109 GLU A CA 1
ATOM 860 C C . GLU A 1 109 ? 10.167 -4.328 -6.499 1.00 95.00 109 GLU A C 1
ATOM 862 O O . GLU A 1 109 ? 9.369 -3.494 -6.932 1.00 95.00 109 GLU A O 1
ATOM 867 N N . ASN A 1 110 ? 10.674 -4.275 -5.267 1.00 95.75 110 ASN A N 1
ATOM 868 C CA . ASN A 1 110 ? 10.358 -3.302 -4.222 1.00 95.75 110 ASN A CA 1
ATOM 869 C C . ASN A 1 110 ? 8.918 -3.279 -3.685 1.00 95.75 110 ASN A C 1
ATOM 871 O O . ASN A 1 110 ? 8.670 -2.614 -2.682 1.00 95.75 110 ASN A O 1
ATOM 875 N N . TRP A 1 111 ? 7.983 -4.036 -4.256 1.00 97.00 111 TRP A N 1
ATOM 876 C CA . TRP A 1 111 ? 6.622 -4.095 -3.730 1.00 97.00 111 TRP A CA 1
ATOM 877 C C . TRP A 1 111 ? 6.599 -4.566 -2.272 1.00 97.00 111 TRP A C 1
ATOM 879 O O . TRP A 1 111 ? 7.316 -5.489 -1.883 1.00 97.00 111 TRP A O 1
ATOM 889 N N . LEU A 1 112 ? 5.760 -3.912 -1.464 1.00 97.00 112 LEU A N 1
ATOM 890 C CA . LEU A 1 112 ? 5.566 -4.208 -0.041 1.00 97.00 112 LEU A CA 1
ATOM 891 C C . LEU A 1 112 ? 6.829 -4.089 0.840 1.00 97.00 112 LEU A C 1
ATOM 893 O O .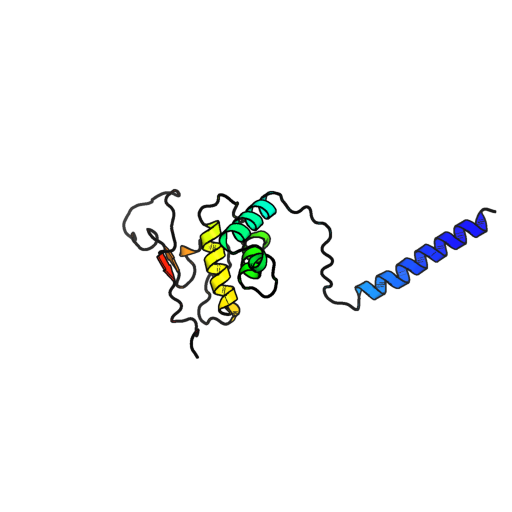 LEU A 1 112 ? 6.886 -4.681 1.922 1.00 97.00 112 LEU A O 1
ATOM 897 N N . ASN A 1 113 ? 7.826 -3.301 0.424 1.00 94.44 113 ASN A N 1
ATOM 898 C CA . ASN A 1 113 ? 9.025 -3.016 1.216 1.00 94.44 113 ASN A CA 1
ATOM 899 C C . ASN A 1 113 ? 9.048 -1.568 1.751 1.00 94.44 113 ASN A C 1
ATOM 901 O O . ASN A 1 113 ? 8.128 -0.792 1.521 1.00 94.44 113 ASN A O 1
ATOM 905 N N . GLY A 1 114 ? 10.116 -1.192 2.459 1.00 93.06 114 GLY A N 1
ATOM 906 C CA . GLY A 1 114 ? 10.256 0.132 3.079 1.00 93.06 114 GLY A CA 1
ATOM 907 C C . GLY A 1 114 ? 10.735 1.268 2.171 1.00 93.06 114 GLY A C 1
ATOM 908 O O . GLY A 1 114 ? 10.897 2.376 2.676 1.00 93.06 114 GLY A O 1
ATOM 909 N N . VAL A 1 115 ? 11.015 1.030 0.882 1.00 92.56 115 VAL A N 1
ATOM 910 C CA . VAL A 1 115 ? 11.361 2.135 -0.023 1.00 92.56 115 VAL A CA 1
ATOM 911 C C . VAL A 1 115 ? 10.101 2.913 -0.393 1.00 92.56 115 VAL A C 1
ATOM 913 O O . VAL A 1 115 ? 8.992 2.365 -0.373 1.00 92.56 115 VAL A O 1
ATOM 916 N N . ASN A 1 116 ? 10.273 4.196 -0.721 1.00 92.56 116 ASN A N 1
ATOM 917 C CA . ASN A 1 116 ? 9.181 5.013 -1.239 1.00 92.56 116 ASN A CA 1
ATOM 918 C C . ASN A 1 116 ? 8.583 4.316 -2.477 1.00 92.56 116 ASN A C 1
ATOM 920 O O . ASN A 1 116 ? 9.306 3.787 -3.322 1.00 92.56 116 ASN A O 1
ATOM 924 N N . GLU A 1 117 ? 7.259 4.269 -2.539 1.00 93.50 117 GLU A N 1
ATOM 925 C CA . GLU A 1 117 ? 6.503 3.511 -3.532 1.00 93.50 117 GLU A CA 1
ATOM 926 C C . GLU A 1 117 ? 6.719 3.973 -4.974 1.00 93.50 117 GLU A C 1
ATOM 928 O O . GLU A 1 117 ? 6.514 3.189 -5.891 1.00 93.50 117 GLU A O 1
ATOM 933 N N . CYS A 1 118 ? 7.230 5.185 -5.189 1.00 92.75 118 CYS A N 1
ATOM 934 C CA . CYS A 1 118 ? 7.671 5.659 -6.501 1.00 92.75 118 CYS A CA 1
ATOM 935 C C . CYS A 1 118 ? 8.886 4.885 -7.043 1.00 92.75 118 CYS A C 1
ATOM 937 O O . CYS A 1 118 ? 9.211 4.983 -8.219 1.00 92.75 118 CYS A O 1
ATOM 939 N N . TYR A 1 119 ? 9.563 4.105 -6.194 1.00 92.19 119 TYR A N 1
ATOM 940 C CA . TYR A 1 119 ? 10.621 3.173 -6.591 1.00 92.19 119 TYR A CA 1
ATOM 941 C C . TYR A 1 119 ? 10.124 1.723 -6.718 1.00 92.19 119 TYR A C 1
ATOM 943 O O . TYR A 1 119 ? 10.935 0.809 -6.904 1.00 92.19 119 TYR A O 1
ATOM 951 N N . TRP A 1 120 ? 8.819 1.473 -6.580 1.00 94.94 120 TRP A N 1
ATOM 952 C CA . TRP A 1 120 ? 8.241 0.155 -6.837 1.00 94.94 120 TRP A CA 1
ATOM 953 C C . TRP A 1 120 ? 8.154 -0.092 -8.336 1.00 94.94 120 TRP A C 1
ATOM 955 O O . TRP A 1 120 ? 7.824 0.808 -9.109 1.00 94.94 120 TRP A O 1
ATOM 965 N N . TYR A 1 121 ? 8.460 -1.319 -8.762 1.00 93.56 121 TYR A N 1
ATOM 966 C CA . TYR A 1 121 ? 8.450 -1.644 -10.183 1.00 93.56 121 TYR A CA 1
ATOM 967 C C . TYR A 1 121 ? 7.088 -1.330 -10.807 1.00 93.56 121 TYR A C 1
ATOM 969 O O . TYR A 1 121 ? 6.051 -1.774 -10.309 1.00 93.56 121 TYR A O 1
ATOM 977 N N . GLY A 1 122 ? 7.107 -0.573 -11.905 1.00 93.12 122 GLY A N 1
ATOM 978 C CA . GLY A 1 122 ? 5.908 -0.183 -12.642 1.00 93.12 122 GLY A CA 1
ATOM 979 C C . GLY A 1 122 ? 5.126 0.983 -12.032 1.00 93.12 122 GLY A C 1
ATOM 980 O O . GLY A 1 122 ? 4.142 1.402 -12.631 1.00 93.12 122 GLY A O 1
ATOM 981 N N . VAL A 1 123 ? 5.535 1.539 -10.891 1.00 93.88 123 VAL A N 1
ATOM 982 C CA . VAL A 1 123 ? 4.883 2.707 -10.285 1.00 93.88 123 VAL A CA 1
ATOM 983 C C . VAL A 1 123 ? 5.592 3.981 -10.736 1.00 93.88 123 VAL A C 1
ATOM 985 O O . VAL A 1 123 ? 6.808 4.084 -10.614 1.00 93.88 123 VAL A O 1
ATOM 988 N N . LYS A 1 124 ? 4.836 4.961 -11.242 1.00 92.06 124 LYS A N 1
ATOM 989 C CA . LYS A 1 124 ? 5.354 6.306 -11.534 1.00 92.06 124 LYS A CA 1
ATOM 990 C C . LYS A 1 124 ? 4.663 7.339 -10.673 1.00 92.06 124 LYS A C 1
ATOM 992 O O . LYS A 1 124 ? 3.440 7.305 -10.516 1.00 92.06 124 LYS A O 1
ATOM 997 N N . CYS A 1 125 ? 5.441 8.299 -10.196 1.00 90.69 125 CYS A N 1
ATOM 998 C CA . CYS A 1 125 ? 4.939 9.433 -9.439 1.00 90.69 125 CYS A CA 1
ATOM 999 C C . CYS A 1 125 ? 5.158 10.749 -10.180 1.00 90.69 125 CYS A C 1
ATOM 1001 O O . CYS A 1 125 ? 6.117 10.917 -10.940 1.00 90.69 125 CYS A O 1
ATOM 1003 N N . PHE A 1 126 ? 4.259 11.707 -9.960 1.00 85.12 126 PHE A N 1
ATOM 1004 C CA . PHE A 1 126 ? 4.454 13.072 -10.438 1.00 85.12 126 PHE A CA 1
ATOM 1005 C C . PHE A 1 126 ? 5.736 13.657 -9.834 1.00 85.12 126 PHE A C 1
ATOM 1007 O O . PHE A 1 126 ? 5.968 13.501 -8.646 1.00 85.12 126 PHE A O 1
ATOM 1014 N N . GLY A 1 127 ? 6.564 14.328 -10.639 1.00 76.25 127 GLY A N 1
ATOM 1015 C CA . GLY A 1 127 ? 7.807 14.958 -10.170 1.00 76.25 127 GLY A CA 1
ATOM 1016 C C . GLY A 1 127 ? 9.002 14.012 -10.001 1.00 76.25 127 GLY A C 1
ATOM 1017 O O . GLY A 1 127 ? 10.135 14.459 -10.166 1.00 76.25 127 GLY A O 1
ATOM 1018 N N . HIS A 1 128 ? 8.767 12.714 -9.793 1.00 72.69 128 HIS A N 1
ATOM 1019 C CA . HIS A 1 128 ? 9.817 11.708 -9.589 1.00 72.69 128 HIS A CA 1
ATOM 1020 C C . HIS A 1 128 ? 10.580 11.355 -10.881 1.00 72.69 128 HIS A C 1
ATOM 1022 O O . HIS A 1 128 ? 11.809 11.372 -10.900 1.00 72.69 128 HIS A O 1
ATOM 1028 N N . ASP A 1 129 ? 9.869 11.177 -12.001 1.00 63.31 129 ASP A N 1
ATOM 1029 C CA . ASP A 1 129 ? 10.476 10.878 -13.315 1.00 63.31 129 ASP A CA 1
ATOM 1030 C C . ASP A 1 129 ? 10.883 12.129 -14.117 1.00 63.31 129 ASP A C 1
ATOM 1032 O O . ASP A 1 129 ? 11.598 12.043 -15.120 1.00 63.31 129 ASP A O 1
ATOM 1036 N N . GLN A 1 130 ? 10.405 13.316 -13.728 1.00 55.38 130 GLN A N 1
ATOM 1037 C CA . GLN A 1 130 ? 10.466 14.498 -14.595 1.00 55.38 130 GLN A CA 1
ATOM 1038 C C . GLN A 1 130 ? 11.776 15.288 -14.545 1.00 55.38 130 GLN A C 1
ATOM 1040 O O . GLN A 1 130 ? 11.935 16.190 -15.365 1.00 55.38 130 GLN A O 1
ATOM 1045 N N . LEU A 1 131 ? 12.737 14.978 -13.667 1.00 48.81 131 LEU A N 1
ATOM 1046 C CA . LEU A 1 131 ? 13.967 15.772 -13.558 1.00 48.81 131 LEU A CA 1
ATOM 1047 C C . LEU A 1 131 ? 15.223 14.933 -13.257 1.00 48.81 131 LEU A C 1
ATOM 1049 O O . LEU A 1 131 ? 15.842 15.066 -12.207 1.00 48.81 131 LEU A O 1
ATOM 1053 N N . ALA A 1 132 ? 15.745 14.243 -14.277 1.00 49.47 132 ALA A N 1
ATOM 1054 C CA . ALA A 1 132 ? 17.191 13.982 -14.391 1.00 49.47 132 ALA A CA 1
ATOM 1055 C C . ALA A 1 132 ? 18.015 15.273 -14.649 1.00 49.47 132 ALA A C 1
ATOM 1057 O O . ALA A 1 132 ? 19.188 15.222 -15.020 1.00 49.47 132 ALA A O 1
ATOM 1058 N N . THR A 1 133 ? 17.415 16.454 -14.471 1.00 45.28 133 THR A N 1
ATOM 1059 C CA . THR A 1 133 ? 18.048 17.758 -14.658 1.00 45.28 133 THR A CA 1
ATOM 1060 C C . THR A 1 133 ? 17.717 18.678 -13.485 1.00 45.28 133 THR A C 1
ATOM 1062 O O . THR A 1 133 ? 16.684 19.337 -13.475 1.00 45.28 133 THR A O 1
ATOM 1065 N N . ASN A 1 134 ? 18.631 18.737 -12.515 1.00 49.66 134 ASN A N 1
ATOM 1066 C CA . ASN A 1 134 ? 18.866 19.871 -11.616 1.00 49.66 134 ASN A CA 1
ATOM 1067 C C . ASN A 1 134 ? 17.632 20.587 -11.033 1.00 49.66 134 ASN A C 1
ATOM 1069 O O . ASN A 1 134 ? 17.493 21.800 -11.192 1.00 49.66 134 ASN A O 1
ATOM 1073 N N . TYR A 1 135 ? 16.814 19.891 -10.247 1.00 46.75 135 TYR A N 1
ATOM 1074 C CA . TYR A 1 135 ? 16.177 20.552 -9.109 1.00 46.75 135 TYR A CA 1
ATOM 1075 C C . TYR A 1 135 ? 15.989 19.560 -7.968 1.00 46.75 135 TYR A C 1
ATOM 1077 O O . TYR A 1 135 ? 15.134 18.683 -8.006 1.00 46.75 135 TYR A O 1
ATOM 1085 N N . PHE A 1 136 ? 16.839 19.703 -6.954 1.00 55.44 136 PHE A N 1
ATOM 1086 C CA . PHE A 1 136 ? 16.662 19.094 -5.645 1.00 55.44 136 PHE A CA 1
ATOM 1087 C C . PHE A 1 136 ? 15.454 19.799 -5.004 1.00 55.44 136 PHE A C 1
ATOM 1089 O O . PHE A 1 136 ? 15.612 20.776 -4.273 1.00 55.44 136 PHE A O 1
ATOM 1096 N N . TYR A 1 137 ? 14.234 19.374 -5.342 1.00 52.91 137 TYR A N 1
ATOM 1097 C CA . TYR A 1 137 ? 13.092 19.665 -4.486 1.00 52.91 137 TYR A CA 1
ATOM 1098 C C . TYR A 1 137 ? 13.279 18.794 -3.251 1.00 52.91 137 TYR A C 1
ATOM 1100 O O . TYR A 1 137 ? 13.009 17.598 -3.261 1.00 52.91 137 TYR A O 1
ATOM 1108 N N . GLY A 1 138 ? 13.863 19.389 -2.213 1.00 46.69 138 GLY A N 1
ATOM 1109 C CA . GLY A 1 138 ? 13.850 18.787 -0.894 1.00 46.69 138 GLY A CA 1
ATOM 1110 C C . GLY A 1 138 ? 12.404 18.511 -0.496 1.00 46.69 138 GLY A C 1
ATOM 1111 O O . GLY A 1 138 ? 11.608 19.438 -0.427 1.00 46.69 138 GLY A O 1
ATOM 1112 N N . ASP A 1 139 ? 12.094 17.238 -0.289 1.00 56.72 139 ASP A N 1
ATOM 1113 C CA . ASP A 1 139 ? 11.327 16.722 0.850 1.00 56.72 139 ASP A CA 1
ATOM 1114 C C . ASP A 1 139 ? 9.936 17.331 1.143 1.00 56.72 139 ASP A C 1
ATOM 1116 O O . ASP A 1 139 ? 9.450 17.206 2.263 1.00 56.72 139 ASP A O 1
ATOM 1120 N N . SER A 1 140 ? 9.274 18.029 0.206 1.00 60.09 140 SER A N 1
ATOM 1121 C CA . SER A 1 140 ? 8.003 18.705 0.538 1.00 60.09 140 SER A CA 1
ATOM 1122 C C . SER A 1 140 ? 6.991 18.910 -0.594 1.00 60.09 140 SER A C 1
ATOM 1124 O O . SER A 1 140 ? 6.156 19.817 -0.510 1.00 60.09 140 SER A O 1
ATOM 1126 N N . PHE A 1 141 ? 7.020 18.116 -1.658 1.00 57.75 141 PHE A N 1
ATOM 1127 C CA . PHE A 1 141 ? 5.885 18.087 -2.574 1.00 57.75 141 PHE A CA 1
ATOM 1128 C C . PHE A 1 141 ? 5.494 16.641 -2.782 1.00 57.75 141 PHE A C 1
ATOM 1130 O O . PHE A 1 141 ? 6.326 15.860 -3.223 1.00 57.75 141 PHE A O 1
ATOM 1137 N N . LEU A 1 142 ? 4.255 16.326 -2.396 1.00 67.00 142 LEU A N 1
ATOM 1138 C CA . LEU A 1 142 ? 3.550 15.084 -2.682 1.00 67.00 142 LEU A CA 1
ATOM 1139 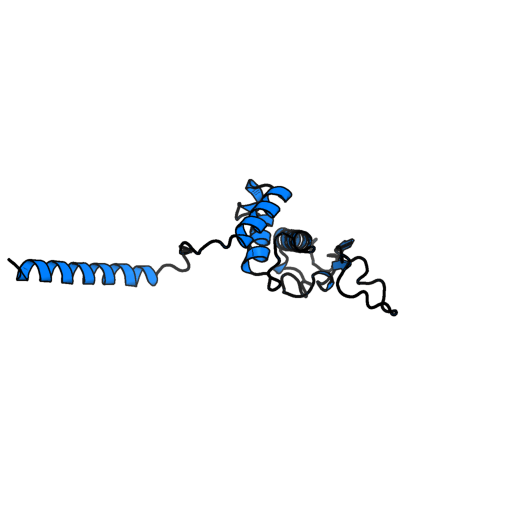C C . LEU A 1 142 ? 4.101 14.486 -3.980 1.00 67.00 142 LEU A C 1
ATOM 1141 O O . LEU A 1 142 ? 4.008 15.144 -5.020 1.00 67.00 142 LEU A O 1
ATOM 1145 N N . ASP A 1 143 ? 4.654 13.278 -3.912 1.00 81.62 143 ASP A N 1
ATOM 1146 C CA . ASP A 1 143 ? 4.963 12.455 -5.080 1.00 81.62 143 ASP A CA 1
ATOM 1147 C C . ASP A 1 143 ? 3.740 11.544 -5.325 1.00 81.62 143 ASP A C 1
ATOM 1149 O O . ASP A 1 143 ? 3.781 10.348 -5.010 1.00 81.62 143 ASP A O 1
ATOM 1153 N N . PRO A 1 144 ? 2.580 12.070 -5.790 1.00 89.75 144 PRO A N 1
ATOM 1154 C CA . PRO A 1 144 ? 1.417 11.239 -6.001 1.00 89.75 144 PRO A CA 1
ATOM 1155 C C . PRO A 1 144 ? 1.713 10.273 -7.138 1.00 89.75 144 PRO A C 1
ATOM 1157 O O . PRO A 1 144 ? 2.241 10.661 -8.185 1.00 89.75 144 PRO A O 1
ATOM 1160 N N . VAL A 1 145 ? 1.302 9.028 -6.957 1.00 92.06 145 VAL A N 1
ATOM 1161 C CA . VAL A 1 145 ? 1.298 8.026 -8.013 1.00 92.06 145 VAL A CA 1
ATOM 1162 C C . VAL A 1 145 ? 0.368 8.497 -9.119 1.00 92.06 145 VAL A C 1
ATOM 1164 O O . VAL A 1 145 ? -0.815 8.763 -8.904 1.00 92.06 145 VAL A O 1
ATOM 1167 N N . THR A 1 146 ? 0.926 8.614 -10.316 1.00 92.25 146 THR A N 1
ATOM 1168 C CA . THR A 1 146 ? 0.228 9.046 -11.529 1.00 92.25 146 THR A CA 1
ATOM 1169 C C . THR A 1 146 ? -0.011 7.898 -12.492 1.00 92.25 146 THR A C 1
ATOM 1171 O O . THR A 1 146 ? -0.954 7.956 -13.279 1.00 92.25 146 THR A O 1
ATOM 1174 N N . GLU A 1 147 ? 0.814 6.854 -12.432 1.00 92.62 147 GLU A N 1
ATOM 1175 C CA . GLU A 1 147 ? 0.727 5.700 -13.319 1.00 92.62 147 GLU A CA 1
ATOM 1176 C C . GLU A 1 147 ? 1.112 4.419 -12.575 1.00 92.62 147 GLU A C 1
ATOM 1178 O O . GLU A 1 147 ? 2.020 4.412 -11.743 1.00 92.62 147 GLU A O 1
ATOM 1183 N N . ILE A 1 148 ? 0.429 3.327 -12.915 1.00 92.88 148 ILE A N 1
ATOM 1184 C CA . ILE A 1 148 ? 0.793 1.971 -12.510 1.00 92.88 148 ILE A CA 1
ATOM 1185 C C . ILE A 1 148 ? 0.811 1.122 -13.782 1.00 92.88 148 ILE A C 1
ATOM 1187 O O . ILE A 1 148 ? -0.221 0.956 -14.433 1.00 92.88 148 ILE A O 1
ATOM 1191 N N . ASN A 1 149 ? 1.975 0.585 -14.131 1.00 90.38 149 ASN A N 1
ATOM 1192 C CA . ASN A 1 149 ? 2.176 -0.326 -15.246 1.00 90.38 149 ASN A CA 1
ATOM 1193 C C . ASN A 1 149 ? 2.400 -1.750 -14.724 1.00 90.38 149 ASN A C 1
ATOM 1195 O O . ASN A 1 149 ? 3.397 -2.032 -14.063 1.00 90.38 149 ASN A O 1
ATOM 1199 N N . LEU A 1 150 ? 1.472 -2.646 -15.060 1.00 88.06 150 LEU A N 1
ATOM 1200 C CA . LEU A 1 150 ? 1.505 -4.060 -14.684 1.00 88.06 150 LEU A CA 1
ATOM 1201 C C . LEU A 1 150 ? 1.580 -4.991 -15.909 1.00 88.06 150 LEU A C 1
ATOM 1203 O O . LEU A 1 150 ? 1.311 -6.183 -15.789 1.00 88.06 150 LEU A O 1
ATOM 1207 N N . GLU A 1 151 ? 1.915 -4.471 -17.095 1.00 85.50 151 GLU A N 1
ATOM 1208 C CA . GLU A 1 151 ? 1.940 -5.249 -18.347 1.00 85.50 151 GLU A CA 1
ATOM 1209 C C . GLU A 1 151 ? 2.911 -6.438 -18.280 1.00 85.50 151 GLU A C 1
ATOM 1211 O O . GLU A 1 151 ? 2.643 -7.496 -18.845 1.00 85.50 151 GLU A O 1
ATOM 1216 N N . SER A 1 152 ? 4.000 -6.292 -17.525 1.00 81.31 152 SER A N 1
ATOM 1217 C CA . SER A 1 152 ? 5.016 -7.330 -17.320 1.00 81.31 152 SER A CA 1
ATOM 1218 C C . SER A 1 152 ? 4.730 -8.258 -16.129 1.00 81.31 152 SER A C 1
ATOM 1220 O O . SER A 1 152 ? 5.641 -8.955 -15.704 1.00 81.31 152 SER A O 1
ATOM 1222 N N . ASN A 1 153 ? 3.514 -8.257 -15.562 1.00 80.12 153 ASN A N 1
ATOM 1223 C CA . ASN A 1 153 ? 3.172 -9.015 -14.344 1.00 80.12 153 ASN A CA 1
ATOM 1224 C C . ASN A 1 153 ? 2.254 -10.220 -14.577 1.00 80.12 153 ASN A C 1
ATOM 1226 O O . ASN A 1 153 ? 1.618 -10.692 -13.638 1.00 80.12 153 ASN A O 1
ATOM 1230 N N . ASN A 1 154 ? 2.173 -10.721 -15.815 1.00 80.56 154 ASN A N 1
ATOM 1231 C CA . ASN A 1 154 ? 1.438 -11.949 -16.148 1.00 80.56 154 ASN A CA 1
ATOM 1232 C C . ASN A 1 154 ? -0.034 -11.951 -15.663 1.00 80.56 154 ASN A C 1
ATOM 1234 O O . ASN A 1 154 ? -0.603 -12.981 -15.308 1.00 80.56 154 ASN A O 1
ATOM 1238 N N . LEU A 1 155 ? -0.667 -10.771 -15.626 1.00 74.81 155 LEU A N 1
ATOM 1239 C CA . LEU A 1 155 ? -2.019 -10.580 -15.081 1.00 74.81 155 LEU A CA 1
ATOM 1240 C C . LEU A 1 155 ? -3.144 -11.082 -15.996 1.00 74.81 155 LEU A C 1
ATOM 1242 O O . LEU A 1 155 ? -4.308 -11.112 -15.594 1.00 74.81 155 LEU A O 1
ATOM 1246 N N . VAL A 1 156 ? -2.813 -11.460 -17.228 1.00 65.44 156 VAL A N 1
ATOM 1247 C CA . VAL A 1 156 ? -3.745 -12.033 -18.198 1.00 65.44 156 VAL A CA 1
ATOM 1248 C C . VAL A 1 156 ? -3.063 -13.250 -18.809 1.00 65.44 156 VAL A C 1
ATOM 1250 O O . VAL A 1 156 ? -2.148 -13.108 -19.616 1.00 65.44 156 VAL A O 1
ATOM 1253 N N . SER A 1 157 ? -3.484 -14.435 -18.367 1.00 57.00 157 SER A N 1
ATOM 1254 C CA . SER A 1 157 ? -3.131 -15.720 -18.981 1.00 57.00 157 SER A CA 1
ATOM 1255 C C . SER A 1 157 ? -3.975 -15.992 -20.219 1.00 57.00 157 SER A C 1
ATOM 1257 O O . SER A 1 157 ? -5.211 -15.800 -20.097 1.00 57.00 157 SER A O 1
#

Solvent-accessible surface area (backbone atoms only — not comparable to full-atom values): 9508 Å² total; per-residue (Å²): 125,70,70,69,53,54,54,53,55,55,52,52,54,52,54,51,53,66,55,52,57,58,60,71,73,76,52,85,84,74,81,76,69,69,93,64,80,75,50,70,64,53,53,48,35,52,50,52,52,21,68,78,66,34,55,80,42,39,75,27,86,92,33,29,47,18,54,15,51,50,36,50,71,74,58,34,69,66,63,66,49,75,84,39,88,58,41,65,56,52,37,51,51,38,20,51,33,56,65,68,47,42,90,76,31,79,56,51,52,59,59,90,47,60,63,65,64,61,68,17,57,47,34,38,23,49,75,71,77,77,52,98,62,93,68,88,75,73,95,76,70,83,63,51,77,74,46,77,56,58,86,71,28,74,82,74,131

Foldseek 3Di:
DPPVVVVVVVVVVVVVCVVVVVVVVPDPDPPPPDPDPCPVQLVLLLVLLCVVPNVVQCPDPVAQLVVLSCLQCPPAPLNDGNPRLCSVVLSVQSSVCSVQVVVQFPQQPPRSYHDDCCPTPQWHFPPPPPDPDDDPPPDDDDRHTPTGDRVRGPSDD